Protein AF-A0A820Q711-F1 (afdb_monomer)

Secondary structure (DSSP, 8-state):
-HHHH--TTSSPPPPTTGGGSHHHHS---HHHHHHHHHHHHHHHHHT--S-TT---EEEEEEEEEEEETTEEEEEEEEEEEETT--------TTSSHHHHHHHHTTSS--SEEEEEETTEETTT-HHHHHHH------

Structure (mmCIF, N/CA/C/O backbone):
data_AF-A0A820Q711-F1
#
_entry.id   AF-A0A820Q711-F1
#
loop_
_atom_site.group_PDB
_atom_site.id
_atom_site.type_symbol
_atom_site.label_atom_id
_atom_site.label_alt_id
_atom_site.label_comp_id
_atom_site.label_asym_id
_atom_site.label_entity_id
_atom_site.label_seq_id
_atom_site.pdbx_PDB_ins_code
_atom_site.Cartn_x
_atom_site.Cartn_y
_atom_site.Cartn_z
_atom_site.occupancy
_atom_site.B_iso_or_equiv
_atom_site.auth_seq_id
_atom_site.auth_comp_id
_atom_site.auth_asym_id
_atom_site.auth_atom_id
_atom_site.pdbx_PDB_model_num
ATOM 1 N N . TYR A 1 1 ? -18.843 -3.866 -8.817 1.00 56.28 1 TYR A N 1
ATOM 2 C CA . TYR A 1 1 ? -18.391 -5.245 -8.511 1.00 56.28 1 TYR A CA 1
ATOM 3 C C . TYR A 1 1 ? -17.202 -5.625 -9.383 1.00 56.28 1 TYR A C 1
ATOM 5 O O . TYR A 1 1 ? -16.119 -5.758 -8.831 1.00 56.28 1 TYR A O 1
ATOM 13 N N . ILE A 1 2 ? -17.369 -5.702 -10.711 1.00 63.75 2 ILE A N 1
ATOM 14 C CA . ILE A 1 2 ? -16.287 -6.034 -11.659 1.00 63.75 2 ILE A CA 1
ATOM 15 C C . ILE A 1 2 ? -15.088 -5.089 -11.503 1.00 63.75 2 ILE A C 1
ATOM 17 O O . ILE A 1 2 ? -13.977 -5.569 -11.351 1.00 63.75 2 ILE A O 1
ATOM 21 N N . GLU A 1 3 ? -15.315 -3.781 -11.382 1.00 59.84 3 GLU A N 1
ATOM 22 C CA . GLU A 1 3 ? -14.245 -2.782 -11.185 1.00 59.84 3 GLU A CA 1
ATOM 23 C C . GLU A 1 3 ? -13.477 -2.920 -9.857 1.00 59.84 3 GLU A C 1
ATOM 25 O O . GLU A 1 3 ? -12.349 -2.464 -9.745 1.00 59.84 3 GLU A O 1
ATOM 30 N N . ASN A 1 4 ? -14.052 -3.560 -8.832 1.00 64.12 4 ASN A N 1
ATOM 31 C CA . ASN A 1 4 ? -13.346 -3.783 -7.562 1.00 64.12 4 ASN A CA 1
ATOM 32 C C . ASN A 1 4 ? -12.521 -5.075 -7.586 1.00 64.12 4 ASN A C 1
ATOM 34 O O . ASN A 1 4 ? -11.515 -5.169 -6.889 1.00 64.12 4 ASN A O 1
ATOM 38 N N . VAL A 1 5 ? -12.964 -6.078 -8.351 1.00 62.94 5 VAL A N 1
ATOM 39 C CA . VAL A 1 5 ? -12.247 -7.353 -8.528 1.00 62.94 5 VAL A CA 1
ATOM 40 C C . VAL A 1 5 ? -11.164 -7.211 -9.605 1.00 62.94 5 VAL A C 1
ATOM 42 O O . VAL A 1 5 ? -10.078 -7.764 -9.470 1.00 62.94 5 VAL A O 1
ATOM 45 N N . PHE A 1 6 ? -11.427 -6.396 -10.626 1.00 66.62 6 PHE A N 1
ATOM 46 C CA . PHE A 1 6 ? -10.524 -6.060 -11.721 1.00 66.62 6 PHE A CA 1
ATOM 47 C C . PHE A 1 6 ? -10.440 -4.537 -11.873 1.00 66.62 6 PHE A C 1
ATOM 49 O O . PHE A 1 6 ? -11.108 -3.965 -1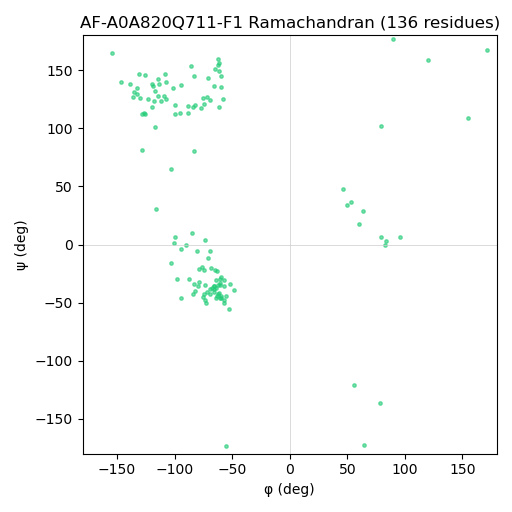2.734 1.00 66.62 6 PHE A O 1
ATOM 56 N N . PRO A 1 7 ? -9.621 -3.864 -11.050 1.00 66.56 7 PRO A N 1
ATOM 57 C CA . PRO A 1 7 ? -9.510 -2.407 -11.080 1.00 66.56 7 PRO A CA 1
ATOM 58 C C . PRO A 1 7 ? -8.733 -1.861 -12.297 1.00 66.56 7 PRO A C 1
ATOM 60 O O . PRO A 1 7 ? -8.548 -0.655 -12.422 1.00 66.56 7 PRO A O 1
ATOM 63 N N . GLY A 1 8 ? -8.310 -2.720 -13.231 1.00 65.31 8 GLY A N 1
ATOM 64 C CA . GLY A 1 8 ? -7.532 -2.321 -14.404 1.00 65.31 8 GLY A CA 1
ATOM 65 C C . GLY A 1 8 ? -6.061 -2.094 -14.053 1.00 65.31 8 GLY A C 1
ATOM 66 O O . GLY A 1 8 ? -5.466 -2.897 -13.336 1.00 65.31 8 GLY A O 1
ATOM 67 N N . GLU A 1 9 ? -5.461 -1.020 -14.571 1.00 60.88 9 GLU A N 1
ATOM 68 C CA . GLU A 1 9 ? -4.038 -0.703 -14.355 1.00 60.88 9 GLU A CA 1
ATOM 69 C C . GLU A 1 9 ? -3.729 -0.161 -12.949 1.00 60.88 9 GLU A C 1
ATOM 71 O O . GLU A 1 9 ? -2.590 -0.264 -12.487 1.00 60.88 9 GLU A O 1
ATOM 76 N N . TYR A 1 10 ? -4.734 0.384 -12.253 1.00 68.88 10 TYR A N 1
ATOM 77 C CA . TYR A 1 10 ? -4.567 1.044 -10.960 1.00 68.88 10 TYR A CA 1
ATOM 78 C C . TYR A 1 10 ? -5.601 0.576 -9.945 1.00 68.88 10 TYR A C 1
ATOM 80 O O . TYR A 1 10 ? -6.795 0.569 -10.210 1.00 68.88 10 TYR A O 1
ATOM 88 N N . GLY A 1 11 ? -5.148 0.281 -8.733 1.00 71.81 11 GLY A N 1
ATOM 89 C CA . GLY A 1 11 ? -5.970 -0.140 -7.609 1.00 71.81 11 GLY A CA 1
ATOM 90 C C . GLY A 1 11 ? -5.587 -1.522 -7.100 1.00 71.81 11 GLY A C 1
ATOM 91 O O . GLY A 1 11 ? -4.963 -2.329 -7.788 1.00 71.81 11 GLY A O 1
ATOM 92 N N . ILE A 1 12 ? -5.954 -1.792 -5.852 1.00 78.94 12 ILE A N 1
ATOM 93 C CA . ILE A 1 12 ? -5.726 -3.091 -5.226 1.00 78.94 12 ILE A CA 1
ATOM 94 C C . ILE A 1 12 ? -6.934 -3.984 -5.532 1.00 78.94 12 ILE A C 1
ATOM 96 O O . ILE A 1 12 ? -8.048 -3.625 -5.132 1.00 78.94 12 ILE A O 1
ATOM 100 N N . PRO A 1 13 ? -6.744 -5.120 -6.227 1.00 76.31 13 PRO A N 1
ATOM 101 C CA . PRO A 1 13 ? -7.843 -6.014 -6.558 1.00 76.31 13 PRO A CA 1
ATOM 102 C C . PRO A 1 13 ? -8.427 -6.639 -5.290 1.00 76.31 13 PRO A C 1
ATOM 104 O O . PRO A 1 13 ? -7.702 -7.077 -4.396 1.00 76.31 13 PRO A O 1
ATOM 107 N N . GLN A 1 14 ? -9.753 -6.684 -5.215 1.00 72.00 14 GLN A N 1
ATOM 108 C CA . GLN A 1 14 ? -10.479 -7.425 -4.188 1.00 72.00 14 GLN A CA 1
ATOM 109 C C . GLN A 1 14 ? -10.663 -8.886 -4.618 1.00 72.00 14 GLN A C 1
ATOM 111 O O . GLN A 1 14 ? -10.705 -9.207 -5.805 1.00 72.00 14 GLN A O 1
ATOM 116 N N . VAL A 1 15 ? -10.803 -9.783 -3.641 1.00 75.25 15 VAL A N 1
ATOM 117 C CA . VAL A 1 15 ? -11.026 -11.218 -3.880 1.00 75.25 15 VAL A CA 1
ATOM 118 C C . VAL A 1 15 ? -12.302 -11.477 -4.690 1.00 75.25 15 VAL A C 1
ATOM 120 O O . VAL A 1 15 ? -13.312 -10.801 -4.519 1.00 75.25 15 VAL A O 1
ATOM 123 N N . TRP A 1 16 ? -12.299 -12.492 -5.554 1.00 72.38 16 TRP A N 1
ATOM 124 C CA . TRP A 1 16 ? -13.436 -12.786 -6.439 1.00 72.38 16 TRP A CA 1
ATOM 125 C C . TRP A 1 16 ? -14.738 -13.111 -5.682 1.00 72.38 16 TRP A C 1
ATOM 127 O O . TRP A 1 16 ? -15.822 -12.791 -6.153 1.00 72.38 16 TRP A O 1
ATOM 137 N N . TYR A 1 17 ? -14.649 -13.685 -4.479 1.00 77.75 17 TYR A N 1
ATOM 138 C CA . TYR A 1 17 ? -15.805 -14.004 -3.631 1.00 77.75 17 TYR A CA 1
ATOM 139 C C . TYR A 1 17 ? -16.271 -12.825 -2.757 1.00 77.75 17 TYR A C 1
ATOM 141 O O . TYR A 1 17 ? -17.135 -12.996 -1.897 1.00 77.75 17 TYR A O 1
ATOM 149 N N . TYR A 1 18 ? -15.743 -11.616 -2.980 1.00 73.44 18 TYR A N 1
ATOM 150 C CA . TYR A 1 18 ? -16.111 -10.404 -2.247 1.00 73.44 18 TYR A CA 1
ATOM 151 C C . TYR A 1 18 ? -17.628 -10.148 -2.105 1.00 73.44 18 TYR A C 1
ATOM 153 O O . TYR A 1 18 ? -18.033 -9.767 -1.016 1.00 73.44 18 TYR A O 1
ATOM 161 N N . PRO A 1 19 ? -18.519 -10.388 -3.090 1.00 76.19 19 PRO A N 1
ATOM 162 C CA . PRO A 1 19 ? -19.947 -10.095 -2.932 1.00 76.19 19 PRO A CA 1
ATOM 163 C C . PRO A 1 19 ? -20.648 -11.053 -1.964 1.00 76.19 19 PRO A C 1
ATOM 165 O O . PRO A 1 19 ? -21.772 -10.786 -1.550 1.00 76.19 19 PRO A O 1
ATOM 168 N N . PHE A 1 20 ? -19.995 -12.148 -1.577 1.00 80.06 20 PHE A N 1
ATOM 169 C CA . PHE A 1 20 ? -20.498 -13.091 -0.582 1.00 80.06 20 PHE A CA 1
ATOM 170 C C . PHE A 1 20 ? -19.976 -12.793 0.828 1.00 80.06 20 PHE A C 1
ATOM 172 O O . PHE A 1 20 ? -20.371 -13.457 1.785 1.00 80.06 20 PHE A O 1
ATOM 179 N N . THR A 1 21 ? -19.097 -11.800 0.998 1.00 74.06 21 THR A N 1
ATOM 180 C CA . THR A 1 21 ? -18.605 -11.425 2.323 1.00 74.06 21 THR A CA 1
ATOM 181 C C . THR A 1 21 ? -19.588 -10.482 3.016 1.00 74.06 21 THR A C 1
ATOM 183 O O . THR A 1 21 ? -20.209 -9.611 2.402 1.00 74.06 21 THR A O 1
ATOM 186 N N . LYS A 1 22 ? -19.707 -10.606 4.344 1.00 70.75 22 LYS A N 1
ATOM 187 C CA . LYS A 1 22 ? -20.531 -9.689 5.155 1.00 70.75 22 LYS A CA 1
ATOM 188 C C . LYS A 1 22 ? -20.101 -8.225 4.989 1.00 70.75 22 LYS A C 1
ATOM 190 O O . LYS A 1 22 ? -20.943 -7.335 5.042 1.00 70.75 22 LYS A O 1
ATOM 195 N N . THR A 1 23 ? -18.814 -7.981 4.736 1.00 71.31 23 THR A N 1
ATOM 196 C CA . THR A 1 23 ? -18.241 -6.645 4.517 1.00 71.31 23 THR A CA 1
ATOM 197 C C . THR A 1 23 ? -18.691 -5.978 3.216 1.00 71.31 23 THR A C 1
ATOM 199 O O . THR A 1 23 ? -18.614 -4.754 3.120 1.00 71.31 23 THR A O 1
ATOM 202 N N . TYR A 1 24 ? -19.181 -6.734 2.227 1.00 73.38 24 TYR A N 1
ATOM 203 C CA . TYR A 1 24 ? -19.760 -6.165 1.008 1.00 73.38 24 TYR A CA 1
ATOM 204 C C . TYR A 1 24 ? -21.134 -5.540 1.261 1.00 73.38 24 TYR A C 1
ATOM 206 O O . TYR A 1 24 ? -21.354 -4.387 0.897 1.00 73.38 24 TYR A O 1
ATOM 214 N N . TRP A 1 25 ? -22.032 -6.283 1.912 1.00 76.50 25 TRP A N 1
ATOM 215 C CA . TRP A 1 25 ? -23.427 -5.874 2.116 1.00 76.50 25 TRP A CA 1
ATOM 216 C C . TRP A 1 25 ? -23.617 -4.932 3.299 1.00 76.50 25 TRP A C 1
ATOM 218 O O . TRP A 1 25 ? -24.379 -3.976 3.211 1.00 76.50 25 TRP A O 1
ATOM 228 N N . PHE A 1 26 ? -22.912 -5.182 4.401 1.00 74.25 26 PHE A N 1
ATOM 229 C CA . PHE A 1 26 ? -23.075 -4.416 5.639 1.00 74.25 26 PHE A CA 1
ATOM 230 C C . PHE A 1 26 ? -21.977 -3.364 5.835 1.00 74.25 26 PHE A C 1
ATOM 232 O O . PHE A 1 26 ? -21.966 -2.653 6.838 1.00 74.25 26 PHE A O 1
ATOM 239 N N . GLY A 1 27 ? -21.053 -3.250 4.875 1.00 64.44 27 GLY A N 1
ATOM 240 C CA . GLY A 1 27 ? -19.870 -2.412 5.007 1.00 64.44 27 GLY A CA 1
ATOM 241 C C . GLY A 1 27 ? -18.940 -2.895 6.122 1.00 64.44 27 GLY A C 1
ATOM 242 O O . GLY A 1 27 ? -19.113 -3.961 6.716 1.00 64.44 27 GLY A O 1
ATOM 243 N N . TYR A 1 28 ? -17.913 -2.100 6.409 1.00 64.56 28 TYR A N 1
ATOM 244 C CA . TYR A 1 28 ? -17.098 -2.324 7.596 1.00 64.56 28 TYR A CA 1
ATOM 245 C C . TYR A 1 28 ? -17.774 -1.677 8.803 1.00 64.56 28 TYR A C 1
ATOM 247 O O . TYR A 1 28 ? -17.953 -0.459 8.831 1.00 64.56 28 TYR A O 1
ATOM 255 N N . ASN A 1 29 ? -18.132 -2.488 9.798 1.00 63.03 29 ASN A N 1
ATOM 256 C CA . ASN A 1 29 ? -18.680 -1.992 11.055 1.00 63.03 29 ASN A CA 1
ATOM 257 C C . ASN A 1 29 ? -17.581 -1.255 11.848 1.00 63.03 29 ASN A C 1
ATOM 259 O O . ASN A 1 29 ? -16.519 -1.824 12.116 1.00 63.03 29 ASN A O 1
ATOM 263 N N . ALA A 1 30 ? -17.839 0.004 12.211 1.00 58.47 30 ALA A N 1
ATOM 264 C CA . ALA A 1 30 ? -16.897 0.871 12.916 1.00 58.47 30 ALA A CA 1
ATOM 265 C C . ALA A 1 30 ? -16.465 0.311 14.285 1.00 58.47 30 ALA A C 1
ATOM 267 O O . ALA A 1 30 ? -15.334 0.550 14.707 1.00 58.47 30 ALA A O 1
ATOM 268 N N . GLU A 1 31 ? -17.311 -0.483 14.947 1.00 59.56 31 GLU A N 1
ATOM 269 C CA . GLU A 1 31 ? -16.964 -1.103 16.232 1.00 59.56 31 GLU A CA 1
ATOM 270 C C . GLU A 1 31 ? -15.931 -2.227 16.086 1.00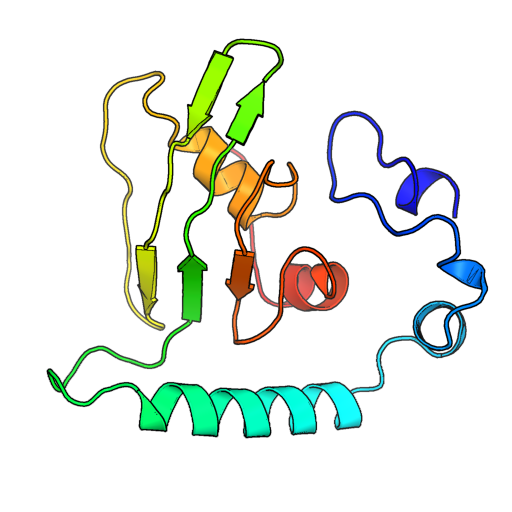 59.56 31 GLU A C 1
ATOM 272 O O . GLU A 1 31 ? -14.963 -2.274 16.842 1.00 59.56 31 GLU A O 1
ATOM 277 N N . ASN A 1 32 ? -16.056 -3.069 15.054 1.00 59.62 32 ASN A N 1
ATOM 278 C CA . ASN A 1 32 ? -15.066 -4.113 14.755 1.00 59.62 32 ASN A CA 1
ATOM 279 C C . ASN A 1 32 ? -13.716 -3.515 14.338 1.00 59.62 32 ASN A C 1
ATOM 281 O O . ASN A 1 32 ? -12.663 -4.027 14.710 1.00 59.62 32 ASN A O 1
ATOM 285 N N . ILE A 1 33 ? -13.748 -2.420 13.572 1.00 62.56 33 ILE A N 1
ATOM 286 C CA . ILE A 1 33 ? -12.560 -1.638 13.213 1.00 62.56 33 ILE A CA 1
ATOM 287 C C . ILE A 1 33 ? -11.850 -1.165 14.484 1.00 62.56 33 ILE A C 1
ATOM 289 O O . ILE A 1 33 ? -10.646 -1.357 14.622 1.00 62.56 33 ILE A O 1
ATOM 293 N N . ARG A 1 34 ? -12.599 -0.554 15.408 1.00 60.12 34 ARG A N 1
ATOM 294 C CA . ARG A 1 34 ? -12.060 0.013 16.642 1.00 60.12 34 ARG A CA 1
ATOM 295 C C . ARG A 1 34 ? -11.451 -1.060 17.544 1.00 60.12 34 ARG A C 1
ATOM 297 O O . ARG A 1 34 ? -10.312 -0.890 17.960 1.00 60.12 34 ARG A O 1
ATOM 304 N N . GLN A 1 35 ? -12.135 -2.188 17.747 1.00 60.44 35 GLN A N 1
ATOM 305 C CA . GLN A 1 35 ? -11.600 -3.309 18.532 1.00 60.44 35 GLN A CA 1
ATOM 306 C C . GLN A 1 35 ? -10.323 -3.895 17.914 1.00 60.44 35 GLN A C 1
ATOM 308 O O . GLN A 1 35 ? -9.358 -4.160 18.625 1.00 60.44 35 GLN A O 1
ATOM 313 N N . ARG A 1 36 ? -10.275 -4.052 16.583 1.00 62.06 36 ARG A N 1
ATOM 314 C CA . ARG A 1 36 ? -9.094 -4.577 15.880 1.00 62.06 36 ARG A CA 1
ATOM 315 C C . ARG A 1 36 ? -7.909 -3.611 15.961 1.00 62.06 36 ARG A C 1
ATOM 317 O O . ARG A 1 36 ? -6.784 -4.056 16.146 1.00 62.06 36 ARG A O 1
ATOM 324 N N . THR A 1 37 ? -8.153 -2.301 15.891 1.00 60.66 37 THR A N 1
ATOM 325 C CA . THR A 1 37 ? -7.117 -1.271 16.081 1.00 60.66 37 THR A CA 1
ATOM 326 C C . THR A 1 37 ? -6.625 -1.197 17.519 1.00 60.66 37 THR A C 1
ATOM 328 O O . THR A 1 37 ? -5.421 -1.098 17.725 1.00 60.66 37 THR A O 1
ATOM 331 N N . GLU A 1 38 ? -7.519 -1.274 18.506 1.00 61.84 38 GLU A N 1
ATOM 332 C CA . GLU A 1 38 ? -7.158 -1.297 19.930 1.00 61.84 38 GLU A CA 1
ATOM 333 C C . GLU A 1 38 ? -6.313 -2.541 20.263 1.00 61.84 38 GLU A C 1
ATOM 335 O O . GLU A 1 38 ? -5.266 -2.418 20.895 1.00 61.84 38 GLU A O 1
ATOM 340 N N . GLN A 1 39 ? -6.681 -3.716 19.738 1.00 59.72 39 GLN A N 1
ATOM 341 C CA . GLN A 1 39 ? -5.880 -4.938 19.870 1.00 59.72 39 GLN A CA 1
ATOM 342 C C . GLN A 1 39 ? -4.508 -4.819 19.188 1.00 59.72 39 GLN A C 1
ATOM 344 O O . GLN A 1 39 ? -3.495 -5.185 19.781 1.00 59.72 39 GLN A O 1
ATOM 349 N N . MET A 1 40 ? -4.446 -4.276 17.966 1.00 57.53 40 MET A N 1
ATOM 350 C CA . MET A 1 40 ? -3.182 -4.095 17.239 1.00 57.53 40 MET A CA 1
ATOM 351 C C . MET A 1 40 ? -2.259 -3.084 17.938 1.00 57.53 40 MET A C 1
ATOM 353 O O . MET A 1 40 ? -1.046 -3.282 17.965 1.00 57.53 40 MET A O 1
ATOM 357 N N . LYS A 1 41 ? -2.826 -2.027 18.540 1.00 57.47 41 LYS A N 1
ATOM 358 C CA . LYS A 1 41 ? -2.086 -1.008 19.298 1.00 57.47 41 LYS A CA 1
ATOM 359 C C . LYS A 1 41 ? -1.353 -1.635 20.488 1.00 57.47 41 LYS A C 1
ATOM 361 O O . LYS A 1 41 ? -0.150 -1.442 20.621 1.00 57.47 41 LYS A O 1
ATOM 366 N N . CYS A 1 42 ? -2.033 -2.491 21.256 1.00 48.84 42 CYS A N 1
ATOM 367 C CA . CYS A 1 42 ? -1.413 -3.219 22.367 1.00 48.84 42 CYS A CA 1
ATOM 368 C C . CYS A 1 42 ? -0.288 -4.177 21.927 1.00 48.84 42 CYS A C 1
ATOM 370 O O . CYS A 1 42 ? 0.685 -4.343 22.656 1.00 48.84 42 CYS A O 1
ATOM 372 N N . VAL A 1 43 ? -0.391 -4.808 20.750 1.00 56.59 43 VAL A N 1
ATOM 373 C CA . VAL A 1 43 ? 0.648 -5.726 20.232 1.00 56.59 43 VAL A CA 1
ATOM 374 C C . VAL A 1 43 ? 1.893 -4.973 19.748 1.00 56.59 43 VAL A C 1
ATOM 376 O O . VAL A 1 43 ? 3.013 -5.467 19.897 1.00 56.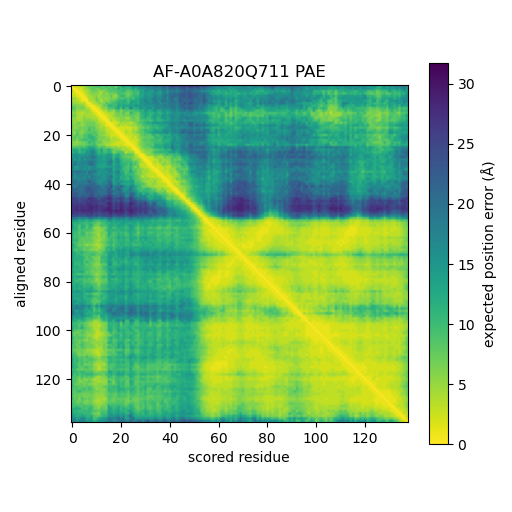59 43 VAL A O 1
ATOM 379 N N . ILE A 1 44 ? 1.719 -3.779 19.179 1.00 54.66 44 ILE A N 1
ATOM 380 C CA . ILE A 1 44 ? 2.835 -2.928 18.743 1.00 54.66 44 ILE A CA 1
ATOM 381 C C . ILE A 1 44 ? 3.611 -2.394 19.957 1.00 54.66 44 ILE A C 1
ATOM 383 O O . ILE A 1 44 ? 4.841 -2.385 19.913 1.00 54.66 44 ILE A O 1
ATOM 387 N N . ASP A 1 45 ? 2.919 -2.042 21.045 1.00 52.34 45 ASP A N 1
ATOM 388 C CA . ASP A 1 45 ? 3.546 -1.589 22.298 1.00 52.34 45 ASP A CA 1
ATOM 389 C C . ASP A 1 45 ? 4.408 -2.682 22.962 1.00 52.34 45 ASP A C 1
ATOM 391 O O . ASP A 1 45 ? 5.426 -2.383 23.578 1.00 52.34 45 ASP A O 1
ATOM 395 N N . GLN A 1 46 ? 4.060 -3.965 22.800 1.00 50.31 46 GLN A N 1
ATOM 396 C CA . GLN A 1 46 ? 4.784 -5.082 23.432 1.00 50.31 46 GLN A CA 1
ATOM 397 C C . GLN A 1 46 ? 6.127 -5.425 22.758 1.00 50.31 46 GLN A C 1
ATOM 399 O O . GLN A 1 46 ? 6.971 -6.070 23.376 1.00 50.31 46 GLN A O 1
ATOM 404 N N . ASN A 1 47 ? 6.351 -5.009 21.505 1.00 49.94 47 ASN A N 1
ATOM 405 C CA . ASN A 1 47 ? 7.566 -5.340 20.743 1.00 49.94 47 ASN A CA 1
ATOM 406 C C . ASN A 1 47 ? 8.622 -4.217 20.724 1.00 49.94 47 ASN A C 1
ATOM 408 O O . ASN A 1 47 ? 9.631 -4.344 20.030 1.00 49.94 47 ASN A O 1
ATOM 412 N N . GLN A 1 48 ? 8.422 -3.128 21.474 1.00 50.56 48 GLN A N 1
ATOM 413 C CA . GLN A 1 48 ? 9.381 -2.024 21.590 1.00 50.56 48 GLN A CA 1
ATOM 414 C C . GLN A 1 48 ? 10.155 -2.079 22.914 1.00 50.56 48 GLN A C 1
ATOM 416 O O . GLN A 1 48 ? 10.072 -1.182 23.745 1.00 50.56 48 GLN A O 1
ATOM 421 N N . ASN A 1 49 ? 10.968 -3.121 23.097 1.00 41.62 49 ASN A N 1
ATOM 422 C CA . ASN A 1 49 ? 12.115 -3.027 24.002 1.00 41.62 49 ASN A CA 1
ATOM 423 C C . ASN A 1 49 ? 13.275 -2.380 23.233 1.00 41.62 49 ASN A C 1
ATOM 425 O O . ASN A 1 49 ? 14.142 -3.076 22.709 1.00 41.62 49 ASN A O 1
ATOM 429 N N . GLY A 1 50 ? 13.261 -1.051 23.122 1.00 44.16 50 GLY A N 1
ATOM 430 C CA . GLY A 1 50 ? 14.383 -0.296 22.566 1.00 44.16 50 GLY A CA 1
ATOM 431 C C . GLY A 1 50 ? 13.991 1.048 21.960 1.00 44.16 50 GLY A C 1
ATOM 432 O O . GLY A 1 50 ? 13.430 1.087 20.874 1.00 44.16 50 GLY A O 1
ATOM 433 N N . GLU A 1 51 ? 14.397 2.105 22.664 1.00 42.81 51 GLU A N 1
ATOM 434 C CA . GLU A 1 51 ? 14.470 3.519 22.265 1.00 42.81 51 GLU A CA 1
ATOM 435 C C . GLU A 1 51 ? 13.170 4.344 22.282 1.00 42.81 51 GLU A C 1
ATOM 437 O O . GLU A 1 51 ? 12.311 4.307 21.406 1.00 42.81 51 GLU A O 1
ATOM 442 N N . ASN A 1 52 ? 13.107 5.134 23.356 1.00 55.75 52 ASN A N 1
ATOM 443 C CA . ASN A 1 52 ? 12.145 6.170 23.690 1.00 55.75 52 ASN A CA 1
ATOM 444 C C . ASN A 1 52 ? 12.146 7.323 22.656 1.00 55.75 52 ASN A C 1
ATOM 446 O O . ASN A 1 52 ? 13.155 7.577 22.004 1.00 55.75 52 ASN A O 1
ATOM 450 N N . ASP A 1 53 ? 11.018 8.041 22.581 1.00 54.84 53 ASP A N 1
ATOM 451 C CA . ASP A 1 53 ? 10.753 9.302 21.848 1.00 54.84 53 ASP A CA 1
ATOM 452 C C . ASP A 1 53 ? 10.383 9.242 20.360 1.00 54.84 53 ASP A C 1
ATOM 454 O O . ASP A 1 53 ? 10.128 10.282 19.745 1.00 54.84 53 ASP A O 1
ATOM 458 N N . ILE A 1 54 ? 10.245 8.059 19.763 1.00 62.91 54 ILE A N 1
ATOM 459 C CA . ILE A 1 54 ? 9.719 7.964 18.398 1.00 62.91 54 ILE A CA 1
ATOM 460 C C . ILE A 1 54 ? 8.191 7.872 18.488 1.00 62.91 54 ILE A C 1
ATOM 462 O O . ILE A 1 54 ? 7.669 6.928 19.069 1.00 62.91 54 ILE A O 1
ATOM 466 N N . GLY A 1 55 ? 7.484 8.906 18.010 1.00 67.75 55 GLY A N 1
ATOM 467 C CA . GLY A 1 55 ? 6.041 9.122 18.219 1.00 67.75 55 GLY A CA 1
ATOM 468 C C . GLY A 1 55 ? 5.111 7.970 17.796 1.00 67.75 55 GLY A C 1
ATOM 469 O O . GLY A 1 55 ? 5.535 6.892 17.411 1.00 67.75 55 GLY A O 1
ATOM 470 N N . GLU A 1 56 ? 3.792 8.168 17.848 1.00 83.06 56 GLU A N 1
ATOM 471 C CA . GLU A 1 56 ? 2.831 7.100 17.510 1.00 83.06 56 GLU A CA 1
ATOM 472 C C . GLU A 1 56 ? 3.049 6.582 16.070 1.00 83.06 56 GLU A C 1
ATOM 474 O O . GLU A 1 56 ? 3.058 7.364 15.121 1.00 83.06 56 GLU A O 1
ATOM 479 N N . LEU A 1 57 ? 3.237 5.269 15.884 1.00 83.62 57 LEU A N 1
ATOM 480 C CA . LEU A 1 57 ? 3.473 4.661 14.568 1.00 83.62 57 LEU A CA 1
ATOM 481 C C . LEU A 1 57 ? 2.274 4.909 13.638 1.00 83.62 57 LEU A C 1
ATOM 483 O O . LEU A 1 57 ? 1.163 4.456 13.908 1.00 83.62 57 LEU A O 1
ATOM 487 N N . GLY A 1 58 ? 2.504 5.610 12.528 1.00 87.88 58 GLY A N 1
ATOM 488 C CA . GLY A 1 58 ? 1.474 5.898 11.530 1.00 87.88 58 GLY A CA 1
ATOM 489 C C . GLY A 1 58 ? 1.461 4.879 10.396 1.00 87.88 58 GLY A C 1
ATOM 490 O O . GLY A 1 58 ? 0.403 4.391 10.010 1.00 87.88 58 GLY A O 1
ATOM 491 N N . ILE A 1 59 ? 2.632 4.534 9.856 1.00 90.31 59 ILE A N 1
ATOM 492 C CA . ILE A 1 59 ? 2.752 3.611 8.721 1.00 90.31 59 ILE A CA 1
ATOM 493 C C . ILE A 1 59 ? 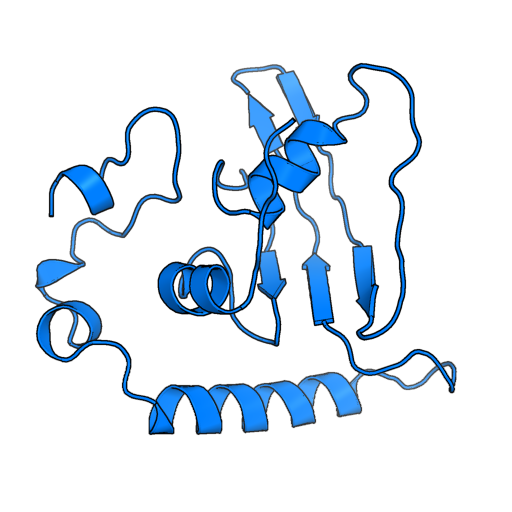3.884 2.618 8.991 1.00 90.31 59 ILE A C 1
ATOM 495 O O . ILE A 1 59 ? 4.994 3.025 9.324 1.00 90.31 59 ILE A O 1
ATOM 499 N N . SER A 1 60 ? 3.629 1.324 8.807 1.00 91.12 60 SER A N 1
ATOM 500 C CA . SER A 1 60 ? 4.639 0.258 8.833 1.00 91.12 60 SER A CA 1
ATOM 501 C C . SER A 1 60 ? 4.690 -0.418 7.470 1.00 91.12 60 SER A C 1
ATOM 503 O O . SER A 1 60 ? 3.676 -0.910 6.981 1.00 91.12 60 SER A O 1
ATOM 505 N N . ILE A 1 61 ? 5.863 -0.438 6.850 1.00 92.19 61 ILE A N 1
ATOM 506 C CA . ILE A 1 61 ? 6.157 -1.209 5.644 1.00 92.19 61 ILE A CA 1
ATOM 507 C C . ILE A 1 61 ? 7.048 -2.370 6.070 1.00 92.19 61 ILE A C 1
ATOM 509 O O . ILE A 1 61 ? 8.106 -2.141 6.658 1.00 92.19 61 ILE A O 1
ATOM 513 N N . GLU A 1 62 ? 6.649 -3.598 5.747 1.00 92.12 62 GLU A N 1
ATOM 514 C CA . GLU A 1 62 ? 7.355 -4.811 6.157 1.00 92.12 62 GLU A CA 1
ATOM 515 C C . GLU A 1 62 ? 7.635 -5.712 4.953 1.00 92.12 62 GLU A C 1
ATOM 517 O O . GLU A 1 62 ? 6.730 -6.291 4.345 1.00 92.12 62 GLU A O 1
ATOM 522 N N . ASN A 1 63 ? 8.922 -5.834 4.618 1.00 92.44 63 ASN A N 1
ATOM 523 C CA . ASN A 1 63 ? 9.472 -6.723 3.597 1.00 92.44 63 ASN A CA 1
ATOM 524 C C . ASN A 1 63 ? 8.809 -6.567 2.217 1.00 92.44 63 ASN A C 1
ATOM 526 O O . ASN A 1 63 ? 8.619 -7.530 1.464 1.00 92.44 63 ASN A O 1
ATOM 530 N N . VAL A 1 64 ? 8.451 -5.331 1.865 1.00 92.69 64 VAL A N 1
ATOM 531 C CA . VAL A 1 64 ? 7.706 -5.047 0.641 1.00 92.69 64 VAL A CA 1
ATOM 532 C C . VAL A 1 64 ? 8.607 -5.147 -0.576 1.00 92.69 64 VAL A C 1
ATOM 534 O O . VAL A 1 64 ? 9.640 -4.483 -0.680 1.00 92.69 64 VAL A O 1
ATOM 537 N N . SER A 1 65 ? 8.184 -5.957 -1.540 1.00 93.44 65 SER A N 1
ATOM 538 C CA . SER A 1 65 ? 8.846 -6.073 -2.837 1.00 93.44 65 SER A CA 1
ATOM 539 C C . SER A 1 65 ? 7.860 -5.826 -3.968 1.00 93.44 65 SER A C 1
ATOM 541 O O . SER A 1 65 ? 6.678 -6.172 -3.885 1.00 93.44 65 SER A O 1
ATOM 543 N N . LYS A 1 66 ? 8.354 -5.224 -5.051 1.00 92.81 66 LYS A N 1
ATOM 544 C CA . LYS A 1 66 ? 7.560 -4.945 -6.247 1.00 92.81 66 LYS A CA 1
ATOM 545 C C . LYS A 1 66 ? 8.334 -5.291 -7.504 1.00 92.81 66 LYS A C 1
ATOM 547 O O . LYS A 1 66 ? 9.424 -4.762 -7.732 1.00 92.81 66 LYS A O 1
ATOM 552 N N . TYR A 1 67 ? 7.704 -6.101 -8.345 1.00 91.56 67 TYR A N 1
ATOM 553 C CA . TYR A 1 67 ? 8.157 -6.422 -9.692 1.00 91.56 67 TYR A CA 1
ATOM 554 C C . TYR A 1 67 ? 7.173 -5.878 -10.729 1.00 91.56 67 TYR A C 1
ATOM 556 O O . TYR A 1 67 ? 5.956 -5.911 -10.532 1.00 91.56 67 TYR A O 1
ATOM 564 N N . PHE A 1 68 ? 7.716 -5.388 -11.838 1.00 88.19 68 PHE A N 1
ATOM 565 C CA . PHE A 1 68 ? 6.984 -5.074 -13.060 1.00 88.19 68 PHE A CA 1
ATOM 566 C C . PHE A 1 68 ? 7.525 -5.978 -14.166 1.00 88.19 68 PHE A C 1
ATOM 568 O O . PHE A 1 68 ? 8.628 -5.759 -14.674 1.00 88.19 68 PHE A O 1
ATOM 575 N N . GLY A 1 69 ? 6.787 -7.044 -14.484 1.00 86.94 69 GLY A N 1
ATOM 576 C CA . GLY A 1 69 ? 7.297 -8.121 -15.334 1.00 86.94 69 GLY A CA 1
ATOM 577 C C . GLY A 1 69 ? 8.591 -8.695 -14.750 1.00 86.94 69 GLY A C 1
ATOM 578 O O . GLY A 1 69 ? 8.613 -9.126 -13.601 1.00 86.94 69 GLY A O 1
ATOM 579 N N . ASN A 1 70 ? 9.685 -8.631 -15.514 1.00 87.50 70 ASN A N 1
ATOM 580 C CA . ASN A 1 70 ? 10.996 -9.132 -15.088 1.00 87.50 70 ASN A CA 1
ATOM 581 C C . ASN A 1 70 ? 11.867 -8.081 -14.363 1.00 87.50 70 ASN A C 1
ATOM 583 O O . ASN A 1 70 ? 12.997 -8.366 -13.970 1.00 87.50 70 ASN A O 1
ATOM 587 N N . LYS A 1 71 ? 11.380 -6.842 -14.202 1.00 88.25 71 LYS A N 1
ATOM 588 C CA . LYS A 1 71 ? 12.133 -5.751 -13.569 1.00 88.25 71 LYS A CA 1
ATOM 589 C C . LYS A 1 71 ? 11.709 -5.569 -12.116 1.00 88.25 71 LYS A C 1
ATOM 591 O O . LYS A 1 71 ? 10.564 -5.231 -11.823 1.00 88.25 71 LYS A O 1
ATOM 596 N N . MET A 1 72 ? 12.661 -5.724 -11.204 1.00 89.69 72 MET A N 1
ATOM 597 C CA . MET A 1 72 ? 12.480 -5.431 -9.785 1.00 89.69 72 MET A CA 1
ATOM 598 C C . MET A 1 72 ? 12.538 -3.914 -9.557 1.00 89.69 72 MET A C 1
ATOM 600 O O . MET A 1 72 ? 13.556 -3.282 -9.833 1.00 89.69 72 MET A O 1
ATOM 604 N N . ALA A 1 73 ? 11.444 -3.326 -9.075 1.00 90.50 73 ALA A N 1
ATOM 605 C CA . ALA A 1 73 ? 11.365 -1.902 -8.743 1.00 90.50 73 ALA A CA 1
ATOM 606 C C . ALA A 1 73 ? 11.570 -1.622 -7.251 1.00 90.50 73 ALA A C 1
ATOM 608 O O . ALA A 1 73 ? 12.077 -0.559 -6.910 1.00 90.50 73 ALA A O 1
ATOM 609 N N . LEU A 1 74 ? 11.194 -2.560 -6.377 1.00 91.06 74 LEU A N 1
ATOM 610 C CA . LEU A 1 74 ? 11.464 -2.508 -4.938 1.00 91.06 74 LEU A CA 1
ATOM 611 C C . LEU A 1 74 ? 11.878 -3.892 -4.445 1.00 91.06 74 LEU A C 1
ATOM 613 O O . LEU A 1 74 ? 11.264 -4.890 -4.832 1.00 91.06 74 LEU A O 1
ATOM 617 N N . LYS A 1 75 ? 12.890 -3.937 -3.577 1.00 92.00 75 LYS A N 1
ATOM 618 C CA . LYS A 1 75 ? 13.432 -5.170 -3.002 1.00 92.00 75 LYS A CA 1
ATOM 619 C C . LYS A 1 75 ? 13.430 -5.082 -1.483 1.00 92.00 75 LYS A C 1
ATOM 621 O O . LYS A 1 75 ? 14.212 -4.315 -0.934 1.00 92.00 75 LYS A O 1
ATOM 626 N N . ASN A 1 76 ? 12.599 -5.898 -0.842 1.00 90.81 76 ASN A N 1
ATOM 627 C CA . ASN A 1 76 ? 12.564 -6.100 0.607 1.00 90.81 76 ASN A CA 1
ATOM 628 C C . ASN A 1 76 ? 12.612 -4.795 1.428 1.00 90.81 76 ASN A C 1
ATOM 630 O O . ASN A 1 76 ? 13.425 -4.646 2.338 1.00 90.81 76 ASN A O 1
ATOM 634 N N . LEU A 1 77 ? 11.784 -3.821 1.052 1.00 90.06 77 LEU A N 1
ATOM 635 C CA . LEU A 1 77 ? 11.714 -2.530 1.720 1.00 90.06 77 LEU A CA 1
ATOM 636 C C . LEU A 1 77 ? 10.985 -2.687 3.058 1.00 90.06 77 LEU A C 1
ATOM 638 O O . LEU A 1 77 ? 9.813 -3.062 3.071 1.00 90.06 77 LEU A O 1
ATOM 642 N N . SER A 1 78 ? 11.665 -2.345 4.151 1.00 89.75 78 SER A N 1
ATOM 643 C CA . SER A 1 78 ? 11.093 -2.296 5.498 1.00 89.75 78 SER A CA 1
ATOM 644 C C . SER A 1 78 ? 11.364 -0.929 6.110 1.00 89.75 78 SER A C 1
ATOM 646 O O . SER A 1 78 ? 12.518 -0.566 6.323 1.00 89.75 78 SER A O 1
ATOM 648 N N . VAL A 1 79 ? 10.311 -0.140 6.323 1.00 89.62 79 VAL A N 1
ATOM 649 C CA . VAL A 1 79 ? 10.402 1.255 6.784 1.00 89.62 79 VAL A CA 1
ATOM 650 C C . VAL A 1 79 ? 9.206 1.570 7.669 1.00 89.62 79 VAL A C 1
ATOM 652 O O . VAL A 1 79 ? 8.082 1.187 7.356 1.00 89.62 79 VAL A O 1
ATOM 655 N N . LYS A 1 80 ? 9.442 2.307 8.752 1.00 89.12 80 LYS A N 1
ATOM 656 C CA . LYS A 1 80 ? 8.403 2.794 9.660 1.00 89.12 80 LYS A CA 1
ATOM 657 C C . LYS A 1 80 ? 8.317 4.314 9.581 1.00 89.12 80 LYS A C 1
ATOM 659 O O . LYS A 1 80 ? 9.340 4.992 9.538 1.00 89.12 80 LYS A O 1
ATOM 664 N N . PHE A 1 81 ? 7.097 4.831 9.567 1.00 89.19 81 PHE A N 1
ATOM 665 C CA . PHE A 1 81 ? 6.796 6.254 9.615 1.00 89.19 81 PHE A CA 1
ATOM 666 C C . PHE A 1 81 ? 5.957 6.547 10.842 1.00 89.19 81 PHE A C 1
ATOM 668 O O . PHE A 1 81 ? 4.996 5.837 11.150 1.00 89.19 81 PHE A O 1
ATOM 675 N N . TYR A 1 82 ? 6.294 7.640 11.501 1.00 89.00 82 TYR A N 1
ATOM 676 C CA . TYR A 1 82 ? 5.686 8.041 12.754 1.00 89.00 82 TYR A CA 1
ATOM 677 C C . TYR A 1 82 ? 4.781 9.248 12.531 1.00 89.00 82 TYR A C 1
ATOM 679 O O . TYR A 1 82 ? 5.015 10.076 11.646 1.00 89.00 82 TYR A O 1
ATOM 687 N N . ARG A 1 83 ? 3.702 9.323 13.306 1.00 84.81 83 ARG A N 1
ATOM 688 C CA . ARG A 1 83 ? 2.768 10.445 13.284 1.00 84.81 83 ARG A CA 1
ATOM 689 C C . ARG A 1 83 ? 3.492 11.724 13.683 1.00 84.81 83 ARG A C 1
ATOM 691 O O . ARG A 1 83 ? 4.438 11.703 14.465 1.00 84.81 83 ARG A O 1
ATOM 698 N N . ASN A 1 84 ? 3.024 12.841 13.132 1.00 85.06 84 ASN A N 1
ATOM 699 C CA . ASN A 1 84 ? 3.590 14.177 13.341 1.00 85.06 84 ASN A CA 1
ATOM 700 C C . ASN A 1 84 ? 5.057 14.332 12.892 1.00 85.06 84 ASN A C 1
ATOM 702 O O . ASN A 1 84 ? 5.708 15.303 13.268 1.00 85.06 84 ASN A O 1
ATOM 706 N N . MET A 1 85 ? 5.570 13.421 12.057 1.00 83.88 85 MET A N 1
ATOM 707 C CA . MET A 1 85 ? 6.919 13.491 11.499 1.00 83.88 85 MET A CA 1
ATOM 708 C C . MET A 1 85 ? 6.873 13.679 9.981 1.00 83.88 85 MET A C 1
ATOM 710 O O . MET A 1 85 ? 6.244 12.906 9.256 1.00 83.88 85 MET A O 1
ATOM 714 N N . ILE A 1 86 ? 7.584 14.688 9.479 1.00 86.50 86 ILE A N 1
ATOM 715 C CA . ILE A 1 86 ? 7.753 14.894 8.038 1.00 86.50 86 ILE A CA 1
ATOM 716 C C . ILE A 1 86 ? 8.879 13.979 7.555 1.00 86.50 86 ILE A C 1
ATOM 718 O O . ILE A 1 86 ? 10.016 14.096 8.004 1.00 86.50 86 ILE A O 1
ATOM 722 N N . THR A 1 87 ? 8.567 13.077 6.623 1.00 84.31 87 THR A N 1
ATOM 723 C CA . THR A 1 87 ? 9.544 12.150 6.034 1.00 84.31 87 THR A CA 1
ATOM 724 C C . THR A 1 87 ? 9.686 12.411 4.541 1.00 84.31 87 THR A C 1
ATOM 726 O O . THR A 1 87 ? 8.688 12.490 3.827 1.00 84.31 87 THR A O 1
ATOM 729 N N . ALA A 1 88 ? 10.923 12.501 4.051 1.00 86.38 88 ALA A N 1
ATOM 730 C CA . ALA A 1 88 ? 11.221 12.678 2.633 1.00 86.38 88 ALA A CA 1
ATOM 731 C C . ALA A 1 88 ? 12.034 11.494 2.089 1.00 86.38 88 ALA A C 1
ATOM 733 O O . ALA A 1 88 ? 12.992 11.043 2.712 1.00 86.38 88 ALA A O 1
ATOM 734 N N . PHE A 1 89 ? 11.668 11.006 0.901 1.00 84.19 89 PHE A N 1
ATOM 735 C CA . PHE A 1 89 ? 12.415 9.966 0.188 1.00 84.19 89 PHE A CA 1
ATOM 736 C C . PHE A 1 89 ? 13.368 10.614 -0.817 1.00 84.19 89 PHE A C 1
ATOM 738 O O . PHE A 1 89 ? 12.925 11.181 -1.817 1.00 84.19 89 PHE A O 1
ATOM 745 N N . LEU A 1 90 ? 14.675 10.487 -0.589 1.00 86.00 90 LEU A N 1
ATOM 746 C CA . LEU A 1 90 ? 15.711 10.977 -1.498 1.00 86.00 90 LEU A CA 1
ATOM 747 C C . LEU A 1 90 ? 16.392 9.811 -2.223 1.00 86.00 90 LEU A C 1
ATOM 749 O O . LEU A 1 90 ? 16.655 8.762 -1.646 1.00 86.00 90 LEU A O 1
ATOM 753 N N . GLY A 1 91 ? 16.681 9.983 -3.511 1.00 85.75 91 GLY A N 1
ATOM 754 C CA . GLY A 1 91 ? 17.371 8.963 -4.297 1.00 85.75 91 GLY A CA 1
ATOM 755 C C . GLY A 1 91 ? 17.403 9.288 -5.782 1.00 85.75 91 GLY A C 1
ATOM 756 O O . GLY A 1 91 ? 16.662 10.150 -6.256 1.00 85.75 91 GLY A O 1
ATOM 757 N N . ARG A 1 92 ? 18.228 8.561 -6.541 1.00 86.56 92 ARG A N 1
ATOM 758 C CA . ARG A 1 92 ? 18.336 8.712 -8.002 1.00 86.56 92 ARG A CA 1
ATOM 759 C C . ARG A 1 92 ? 17.018 8.381 -8.713 1.00 86.56 92 ARG A C 1
ATOM 761 O O . ARG A 1 92 ? 16.137 7.703 -8.168 1.00 86.56 92 ARG A O 1
ATOM 768 N N . ASN A 1 93 ? 16.863 8.871 -9.939 1.00 84.62 93 ASN A N 1
ATOM 769 C CA . ASN A 1 93 ? 15.746 8.473 -10.796 1.00 84.62 93 ASN A CA 1
ATOM 770 C C . ASN A 1 93 ? 15.794 6.958 -11.026 1.00 84.62 93 ASN A C 1
ATOM 772 O O . ASN A 1 93 ? 16.865 6.386 -11.205 1.00 84.62 93 ASN A O 1
ATOM 776 N N . GLY A 1 94 ? 14.638 6.301 -10.932 1.00 80.75 94 GLY A N 1
ATOM 777 C CA . GLY A 1 94 ? 14.545 4.842 -11.027 1.00 80.75 94 GLY A CA 1
ATOM 778 C C . GLY A 1 94 ? 14.846 4.063 -9.739 1.00 80.75 94 GLY A C 1
ATOM 779 O O . GLY A 1 94 ? 14.692 2.850 -9.748 1.00 80.75 94 GLY A O 1
ATOM 780 N N . ALA A 1 95 ? 15.182 4.720 -8.621 1.00 82.81 95 ALA A N 1
ATOM 781 C CA . ALA A 1 95 ? 15.393 4.045 -7.329 1.00 82.81 95 ALA A CA 1
ATOM 782 C C . ALA A 1 95 ? 14.113 3.460 -6.690 1.00 82.81 95 ALA A C 1
ATOM 784 O O . ALA A 1 95 ? 14.187 2.835 -5.641 1.00 82.81 95 ALA A O 1
ATOM 785 N N . GLY A 1 96 ? 12.936 3.701 -7.281 1.00 84.69 96 GLY A N 1
ATOM 786 C CA . GLY A 1 96 ? 11.661 3.174 -6.782 1.00 84.69 96 GLY A CA 1
ATOM 787 C C . GLY A 1 96 ? 10.857 4.123 -5.887 1.00 84.69 96 GLY A C 1
ATOM 788 O O . GLY A 1 96 ? 9.811 3.724 -5.404 1.00 84.69 96 GLY A O 1
ATOM 789 N N . LYS A 1 97 ? 11.267 5.388 -5.710 1.00 90.62 97 LYS A N 1
ATOM 790 C CA . LYS A 1 97 ? 10.556 6.378 -4.865 1.00 90.62 97 LYS A CA 1
ATOM 791 C C . LYS A 1 97 ? 9.068 6.523 -5.211 1.00 90.62 97 LYS A C 1
ATOM 793 O O . LYS A 1 97 ? 8.213 6.351 -4.349 1.00 90.62 97 LYS A O 1
ATOM 798 N N . SER A 1 98 ? 8.765 6.817 -6.477 1.00 88.50 98 SER A N 1
ATOM 799 C CA . SER A 1 98 ? 7.382 6.955 -6.944 1.00 88.50 98 SER A CA 1
ATOM 800 C C . SER A 1 98 ? 6.633 5.631 -6.824 1.00 88.50 98 SER A C 1
ATOM 802 O O . SER A 1 98 ? 5.488 5.626 -6.401 1.00 88.50 98 SER A O 1
ATOM 804 N N . THR A 1 99 ? 7.305 4.505 -7.088 1.00 89.81 99 THR A N 1
ATOM 805 C CA . THR A 1 99 ? 6.742 3.164 -6.892 1.00 89.81 99 THR A CA 1
ATOM 806 C C . THR A 1 99 ? 6.337 2.926 -5.439 1.00 89.81 99 THR A C 1
ATOM 808 O O . THR A 1 99 ? 5.243 2.426 -5.198 1.00 89.81 99 THR A O 1
ATOM 811 N N . THR A 1 100 ? 7.173 3.310 -4.470 1.00 90.12 100 THR A N 1
ATOM 812 C CA . THR A 1 100 ? 6.848 3.211 -3.041 1.00 90.12 100 THR A CA 1
ATOM 813 C C . THR A 1 100 ? 5.602 4.023 -2.712 1.00 90.12 100 THR A C 1
ATOM 815 O O . THR A 1 100 ? 4.696 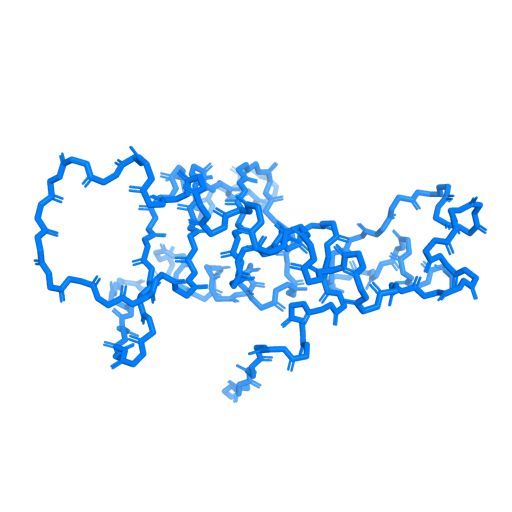3.500 -2.071 1.00 90.12 100 THR A O 1
ATOM 818 N N . TRP A 1 101 ? 5.504 5.263 -3.201 1.00 89.19 101 TRP A N 1
ATOM 819 C CA . TRP A 1 101 ? 4.322 6.102 -2.982 1.00 89.19 101 TRP A CA 1
ATOM 820 C C . TRP A 1 101 ? 3.064 5.565 -3.668 1.00 89.19 101 TRP A C 1
ATOM 822 O O . TRP A 1 101 ? 1.999 5.554 -3.058 1.00 89.19 101 TRP A O 1
ATOM 832 N N . SER A 1 102 ? 3.161 5.050 -4.894 1.00 88.75 102 SER A N 1
ATOM 833 C CA . SER A 1 102 ? 2.041 4.383 -5.571 1.00 88.75 102 SER A CA 1
ATOM 834 C C . SER A 1 102 ? 1.543 3.161 -4.803 1.00 88.75 102 SER A C 1
ATOM 836 O O . SER A 1 102 ? 0.346 2.880 -4.790 1.00 88.75 102 SER A O 1
ATOM 838 N N . ILE A 1 103 ? 2.450 2.441 -4.145 1.00 90.25 103 ILE A N 1
ATOM 839 C CA . ILE A 1 103 ? 2.077 1.308 -3.305 1.00 90.25 103 ILE A CA 1
ATOM 840 C C . ILE A 1 103 ? 1.435 1.794 -2.004 1.00 90.25 103 ILE A C 1
ATOM 842 O O . ILE A 1 103 ? 0.349 1.334 -1.673 1.00 90.25 103 ILE A O 1
ATOM 846 N N . LEU A 1 104 ? 2.040 2.762 -1.308 1.00 88.19 104 LEU A N 1
ATOM 847 C CA . LEU A 1 104 ? 1.492 3.340 -0.072 1.00 88.19 104 LEU A CA 1
ATOM 848 C C . LEU A 1 104 ? 0.092 3.936 -0.258 1.00 88.19 104 LEU A C 1
ATOM 850 O O . LEU A 1 104 ? -0.750 3.837 0.626 1.00 88.19 104 LEU A O 1
ATOM 854 N N . THR A 1 105 ? -0.170 4.529 -1.419 1.00 86.31 105 THR A N 1
ATOM 855 C CA . THR A 1 105 ? -1.473 5.119 -1.762 1.00 86.31 105 THR A CA 1
ATOM 856 C C . THR A 1 105 ? -2.504 4.092 -2.228 1.00 86.31 105 THR A C 1
ATOM 858 O O . THR A 1 105 ? -3.672 4.422 -2.438 1.00 86.31 105 THR A O 1
ATOM 861 N N . GLY A 1 106 ? -2.097 2.830 -2.391 1.00 85.94 106 GLY A N 1
ATOM 862 C CA . GLY A 1 106 ? -2.945 1.763 -2.908 1.00 85.94 106 GLY A CA 1
ATOM 863 C C . GLY A 1 106 ? -3.388 1.993 -4.354 1.00 85.94 106 GLY A C 1
ATOM 864 O O . GLY A 1 106 ? -4.479 1.562 -4.742 1.00 85.94 106 GLY A O 1
ATOM 865 N N . LEU A 1 107 ? -2.560 2.696 -5.135 1.00 85.62 107 LEU A N 1
ATOM 866 C CA . LEU A 1 107 ? -2.669 2.776 -6.592 1.00 85.62 107 LEU A CA 1
ATOM 867 C C . LEU A 1 107 ? -2.092 1.526 -7.250 1.00 85.62 107 LEU A C 1
ATOM 869 O O . LEU A 1 107 ? -2.569 1.114 -8.296 1.00 85.62 107 LEU A O 1
ATOM 873 N N . ILE A 1 108 ? -1.069 0.915 -6.653 1.00 87.69 108 ILE A N 1
ATOM 874 C CA . ILE A 1 108 ? -0.436 -0.293 -7.182 1.00 87.69 108 ILE A CA 1
ATOM 875 C C . ILE A 1 108 ? -0.291 -1.305 -6.042 1.00 87.69 108 ILE A C 1
ATOM 877 O O . ILE A 1 108 ? 0.264 -0.956 -5.003 1.00 87.69 108 ILE A O 1
ATOM 881 N N . PRO A 1 109 ? -0.720 -2.567 -6.205 1.00 87.88 109 PRO A N 1
ATOM 882 C CA . PRO A 1 109 ? -0.509 -3.571 -5.172 1.00 87.88 109 PRO A CA 1
ATOM 883 C C . PRO A 1 109 ? 0.978 -3.972 -5.088 1.00 87.88 109 PRO A C 1
ATOM 885 O O . PRO A 1 109 ? 1.651 -4.062 -6.131 1.00 87.88 109 PRO A O 1
ATOM 888 N N . PRO A 1 110 ? 1.514 -4.241 -3.883 1.00 91.19 110 PRO A N 1
ATOM 889 C CA . PRO A 1 110 ? 2.824 -4.871 -3.730 1.00 91.19 110 PRO A CA 1
ATOM 890 C C . PRO A 1 110 ? 2.822 -6.281 -4.344 1.00 91.19 110 PRO A C 1
ATOM 892 O O . PRO A 1 110 ? 1.778 -6.920 -4.454 1.00 91.19 110 PRO A O 1
ATOM 895 N N . THR A 1 111 ? 3.990 -6.776 -4.763 1.00 90.38 111 THR A N 1
ATOM 896 C CA . THR A 1 111 ? 4.129 -8.178 -5.208 1.00 90.38 111 THR A CA 1
ATOM 897 C C . THR A 1 111 ? 4.237 -9.119 -4.009 1.00 90.38 111 THR A C 1
ATOM 899 O O . THR A 1 111 ? 3.736 -10.236 -4.052 1.00 90.38 111 THR A O 1
ATOM 902 N N . SER A 1 112 ? 4.891 -8.669 -2.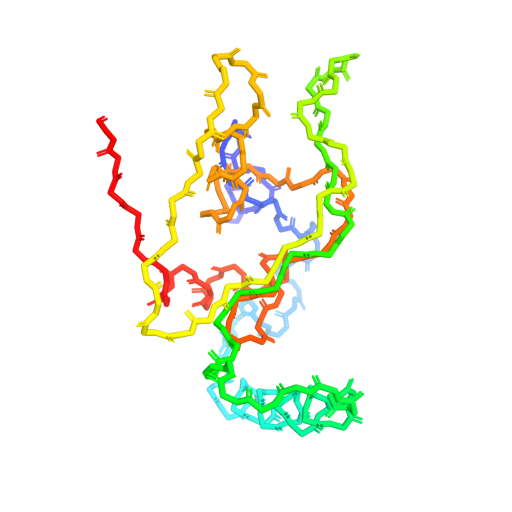940 1.00 90.56 112 SER A N 1
ATOM 903 C CA . SER A 1 112 ? 5.001 -9.384 -1.670 1.00 90.56 112 SER A CA 1
ATOM 904 C C . SER A 1 112 ? 5.226 -8.398 -0.525 1.00 90.56 112 SER A C 1
ATOM 906 O O . SER A 1 112 ? 5.629 -7.257 -0.768 1.00 90.56 112 SER A O 1
ATOM 908 N N . GLY A 1 113 ? 5.041 -8.871 0.707 1.00 90.62 113 GLY A N 1
ATOM 909 C CA . GLY A 1 113 ? 5.156 -8.069 1.926 1.00 90.62 113 GLY A CA 1
ATOM 910 C C . GLY A 1 113 ? 3.832 -7.425 2.325 1.00 90.62 113 GLY A C 1
ATOM 911 O O . GLY A 1 113 ? 2.832 -7.546 1.614 1.00 90.62 113 GLY A O 1
ATOM 912 N N . THR A 1 114 ? 3.846 -6.737 3.464 1.00 89.12 114 THR A N 1
ATOM 913 C CA . THR A 1 114 ? 2.640 -6.173 4.078 1.00 89.12 114 THR A CA 1
ATOM 914 C C . THR A 1 114 ? 2.862 -4.712 4.438 1.00 89.12 114 THR A C 1
ATOM 916 O O . THR A 1 114 ? 3.976 -4.293 4.760 1.00 89.12 114 THR A O 1
ATOM 919 N N . ILE A 1 115 ? 1.797 -3.918 4.344 1.00 91.06 115 ILE A N 1
ATOM 920 C CA . ILE A 1 115 ? 1.816 -2.501 4.696 1.00 91.06 115 ILE A CA 1
ATOM 921 C C . ILE A 1 115 ? 0.648 -2.224 5.618 1.00 91.06 115 ILE A C 1
ATOM 923 O O . ILE A 1 115 ? -0.502 -2.476 5.260 1.00 91.06 115 ILE A O 1
ATOM 927 N N . TYR A 1 116 ? 0.962 -1.643 6.766 1.00 89.12 116 TYR A N 1
ATOM 928 C CA . TYR A 1 116 ? -0.007 -1.203 7.749 1.00 89.12 116 TYR A CA 1
ATOM 929 C C . TYR A 1 116 ? -0.057 0.320 7.779 1.00 89.12 116 TYR A C 1
ATOM 931 O O . TYR A 1 116 ? 0.973 0.968 7.938 1.00 89.12 116 TYR A O 1
ATOM 939 N N . ILE A 1 117 ? -1.248 0.896 7.652 1.00 89.25 117 ILE A N 1
ATOM 940 C CA . ILE A 1 117 ? -1.498 2.333 7.816 1.00 89.25 117 ILE A CA 1
ATOM 941 C C . ILE A 1 117 ? -2.495 2.480 8.958 1.00 89.25 117 ILE A C 1
ATOM 943 O O . ILE A 1 117 ? -3.595 1.939 8.882 1.00 89.25 117 ILE A O 1
ATOM 947 N N . ASP A 1 118 ? -2.105 3.161 10.035 1.00 85.56 118 ASP A N 1
ATOM 948 C CA . ASP A 1 118 ? -2.860 3.258 11.290 1.00 85.56 118 ASP A CA 1
ATOM 949 C C . ASP A 1 118 ? -3.322 1.889 11.838 1.00 85.56 118 ASP A C 1
ATOM 951 O O . ASP A 1 118 ? -4.414 1.753 12.394 1.00 85.56 118 ASP A O 1
ATOM 955 N N . GLY A 1 119 ? -2.509 0.847 11.639 1.00 81.94 119 GLY A N 1
ATOM 956 C CA . GLY A 1 119 ? -2.830 -0.524 12.047 1.00 81.94 119 GLY A CA 1
ATOM 957 C C . GLY A 1 119 ? -3.787 -1.279 11.114 1.00 81.94 119 GLY A C 1
ATOM 958 O O . GLY A 1 119 ? -4.180 -2.394 11.445 1.00 81.94 119 GLY A O 1
ATOM 959 N N . TYR A 1 120 ? -4.151 -0.725 9.953 1.00 84.69 120 TYR A N 1
ATOM 960 C CA . TYR A 1 120 ? -4.931 -1.430 8.928 1.00 84.69 120 TYR A CA 1
ATOM 961 C C . TYR A 1 120 ? -4.045 -1.911 7.793 1.00 84.69 120 TYR A C 1
ATOM 963 O O . TYR A 1 120 ? -3.233 -1.146 7.274 1.00 84.69 120 TYR A O 1
ATOM 971 N N . ASP A 1 121 ? -4.248 -3.156 7.373 1.00 86.56 121 ASP A N 1
ATOM 972 C CA . ASP A 1 121 ? -3.575 -3.707 6.202 1.00 86.56 121 ASP A CA 1
ATOM 973 C C . ASP A 1 121 ? -4.144 -3.087 4.919 1.00 86.56 121 ASP A C 1
ATOM 975 O O . ASP A 1 121 ? -5.353 -3.108 4.676 1.00 86.56 121 ASP A O 1
ATOM 979 N N . ILE A 1 122 ? -3.262 -2.556 4.074 1.00 87.12 122 ILE A N 1
ATOM 980 C CA . ILE A 1 122 ? -3.632 -1.918 2.812 1.00 87.12 122 ILE A CA 1
ATOM 981 C C . ILE A 1 122 ? -4.344 -2.868 1.843 1.00 87.12 122 ILE A C 1
ATOM 983 O O . ILE A 1 122 ? -5.204 -2.423 1.085 1.00 87.12 122 ILE A O 1
ATOM 987 N N . LEU A 1 123 ? -4.005 -4.162 1.850 1.00 82.62 123 LEU A N 1
ATOM 988 C CA . LEU A 1 123 ? -4.575 -5.132 0.914 1.00 82.62 123 LEU A CA 1
ATOM 989 C C . LEU A 1 123 ? -6.012 -5.490 1.292 1.00 82.62 123 LEU A C 1
ATOM 991 O O . LEU A 1 123 ? -6.900 -5.549 0.437 1.00 82.62 123 LEU A O 1
ATOM 995 N N . THR A 1 124 ? -6.238 -5.687 2.588 1.00 80.50 124 THR A N 1
ATOM 996 C CA . THR A 1 124 ? -7.529 -6.114 3.127 1.00 80.50 124 THR A CA 1
ATOM 997 C C . THR A 1 124 ? -8.479 -4.934 3.338 1.00 80.50 124 THR A C 1
ATOM 999 O O . THR A 1 124 ? -9.653 -5.010 2.987 1.00 80.50 124 THR A O 1
ATOM 1002 N N . ASP A 1 125 ? -7.978 -3.816 3.865 1.00 83.50 125 ASP A N 1
ATOM 1003 C CA . ASP A 1 125 ? -8.783 -2.729 4.429 1.00 83.50 125 ASP A CA 1
ATOM 1004 C C . ASP A 1 125 ? -8.624 -1.404 3.652 1.00 83.50 125 ASP A C 1
ATOM 1006 O O . ASP A 1 125 ? -8.786 -0.307 4.197 1.00 83.50 125 ASP A O 1
ATOM 1010 N N . ILE A 1 126 ? -8.371 -1.488 2.338 1.00 82.81 126 ILE A N 1
ATOM 1011 C CA . ILE A 1 126 ? -8.062 -0.337 1.466 1.00 82.81 126 ILE A CA 1
ATOM 1012 C C . ILE A 1 126 ? -9.073 0.816 1.554 1.00 82.81 126 ILE A C 1
ATOM 1014 O O . ILE A 1 126 ? -8.709 1.987 1.458 1.00 82.81 126 ILE A O 1
ATOM 1018 N N . LYS A 1 127 ? -10.361 0.516 1.764 1.00 82.50 127 LYS A N 1
ATOM 1019 C CA . LYS A 1 127 ? -11.417 1.535 1.897 1.00 82.50 127 LYS A CA 1
ATOM 1020 C C . LYS A 1 127 ? -11.236 2.398 3.146 1.00 82.50 127 LYS A C 1
ATOM 1022 O O . LYS A 1 127 ? -11.560 3.581 3.115 1.00 82.50 127 LYS A O 1
ATOM 1027 N N . ILE A 1 128 ? -10.760 1.806 4.240 1.00 83.69 128 ILE A N 1
ATOM 1028 C CA . ILE A 1 128 ? -10.500 2.503 5.505 1.00 83.69 128 ILE A CA 1
ATOM 1029 C C . ILE A 1 128 ? -9.217 3.316 5.364 1.00 83.69 128 ILE A C 1
ATOM 1031 O O . ILE A 1 128 ? -9.201 4.501 5.688 1.00 83.69 128 ILE A O 1
ATOM 1035 N N . VAL A 1 129 ? -8.181 2.699 4.794 1.00 86.31 129 VAL A N 1
ATOM 1036 C CA . VAL A 1 129 ? -6.891 3.341 4.531 1.00 86.31 129 VAL A CA 1
ATOM 1037 C C . VAL A 1 129 ? -7.054 4.589 3.658 1.00 86.31 129 VAL A C 1
ATOM 1039 O O . VAL A 1 129 ? -6.578 5.656 4.029 1.00 86.31 129 VAL A O 1
ATOM 1042 N N . ARG A 1 130 ? -7.813 4.514 2.556 1.00 84.31 130 ARG A N 1
ATOM 1043 C CA . ARG A 1 130 ? -8.069 5.664 1.665 1.00 84.31 130 ARG A CA 1
ATOM 1044 C C . ARG A 1 130 ? -8.820 6.822 2.328 1.00 84.31 130 ARG A C 1
ATOM 1046 O O . ARG A 1 130 ? -8.713 7.944 1.858 1.00 84.31 130 ARG A O 1
AT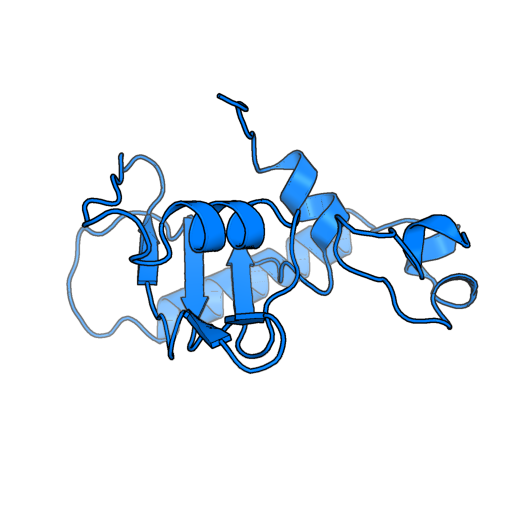OM 1053 N N . LYS A 1 131 ? -9.574 6.579 3.406 1.00 84.75 131 LYS A N 1
ATOM 1054 C CA . LYS A 1 131 ? -10.213 7.655 4.189 1.00 84.75 131 LYS A CA 1
ATOM 1055 C C . LYS A 1 131 ? -9.240 8.358 5.136 1.00 84.75 131 LYS A C 1
ATOM 1057 O O . LYS A 1 131 ? -9.533 9.458 5.587 1.00 84.75 131 LYS A O 1
ATOM 1062 N N . ARG A 1 132 ? -8.127 7.704 5.471 1.00 82.81 132 ARG A N 1
ATOM 1063 C CA . ARG A 1 132 ? -7.107 8.187 6.414 1.00 82.81 132 ARG A CA 1
ATOM 1064 C C . ARG A 1 132 ? -5.862 8.728 5.715 1.00 82.81 132 ARG A C 1
ATOM 1066 O O . ARG A 1 132 ? -5.079 9.435 6.336 1.00 82.81 132 ARG A O 1
ATOM 1073 N N . LEU A 1 133 ? -5.692 8.414 4.433 1.00 85.12 133 LEU A N 1
ATOM 1074 C CA . LEU A 1 133 ? -4.558 8.826 3.621 1.00 85.12 133 LEU A CA 1
ATOM 1075 C C . LEU A 1 133 ? -4.999 9.821 2.540 1.00 85.12 133 LEU A C 1
ATOM 1077 O O . LEU A 1 133 ? -5.839 9.502 1.702 1.00 85.12 133 LEU A O 1
ATOM 1081 N N . GLY A 1 134 ? -4.385 11.003 2.531 1.00 84.06 134 GLY A N 1
ATOM 1082 C CA . GLY A 1 134 ? -4.481 11.953 1.425 1.00 84.06 134 GLY A CA 1
ATOM 1083 C C . GLY A 1 134 ? -3.309 11.786 0.459 1.00 84.06 134 GLY A C 1
ATOM 1084 O O . GLY A 1 134 ? -2.166 11.650 0.891 1.00 84.06 134 GLY A O 1
ATOM 1085 N N . PHE A 1 135 ? -3.580 11.819 -0.845 1.00 82.56 135 PHE A N 1
ATOM 1086 C CA . PHE A 1 135 ? -2.554 11.848 -1.886 1.00 82.56 135 PHE A CA 1
ATOM 1087 C C . PHE A 1 135 ? -2.763 13.072 -2.772 1.00 82.56 135 PHE A C 1
ATOM 1089 O O . PHE A 1 135 ? -3.847 13.259 -3.321 1.00 82.56 135 PHE A O 1
ATOM 1096 N N . ALA A 1 136 ? -1.723 13.890 -2.908 1.00 75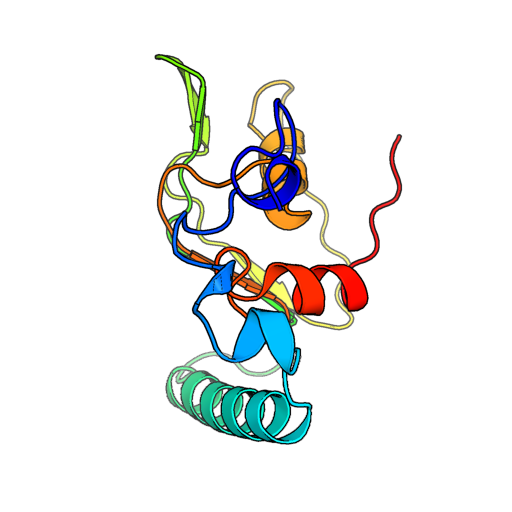.94 136 ALA A N 1
ATOM 1097 C CA . ALA A 1 136 ? -1.690 14.987 -3.862 1.00 75.94 136 ALA A CA 1
ATOM 1098 C C . ALA A 1 136 ? -0.895 14.525 -5.096 1.00 75.94 136 ALA A C 1
ATOM 1100 O O . ALA A 1 136 ? 0.307 14.273 -4.962 1.00 75.94 136 ALA A O 1
ATOM 1101 N N . PRO A 1 137 ? -1.535 14.357 -6.269 1.00 71.62 137 PRO A N 1
ATOM 1102 C CA . PRO A 1 137 ? -0.805 14.089 -7.501 1.00 71.62 137 PRO A CA 1
ATOM 1103 C C . PRO A 1 137 ? 0.077 15.293 -7.868 1.00 71.62 137 PRO A C 1
ATOM 11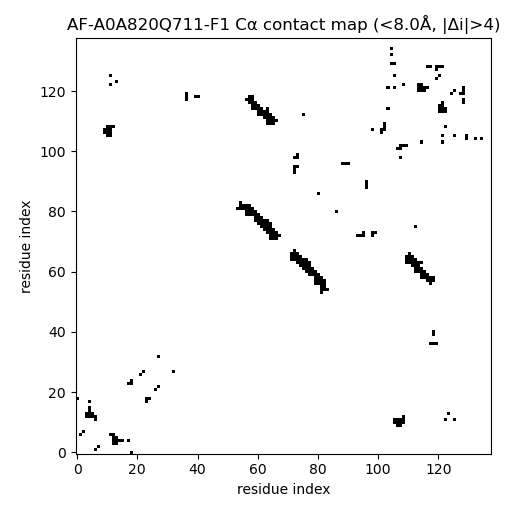05 O O . PRO A 1 137 ? -0.243 16.428 -7.509 1.00 71.62 137 PRO A O 1
ATOM 1108 N N . GLN A 1 138 ? 1.193 15.021 -8.550 1.00 56.84 138 GLN A N 1
ATOM 1109 C CA . GLN A 1 138 ? 2.053 16.051 -9.144 1.00 56.84 138 GLN A CA 1
ATOM 1110 C C . GLN A 1 138 ? 1.506 16.531 -10.483 1.00 56.84 138 GLN A C 1
ATOM 1112 O O . GLN A 1 138 ? 0.929 15.686 -11.205 1.00 56.84 138 GLN A O 1
#

InterPro domains:
  IPR003439 ABC transporter-like, ATP-binding domain [PF00005] (74-138)
  IPR026082 ABC transporter A [PTHR19229] (42-138)
  IPR027417 P-loop containing nucleoside triphosphate hydrolase [G3DSA:3.40.50.300] (41-138)
  IPR027417 P-loop containing nucleoside triphosphate hydrolase [SSF52540] (33-134)

Radius of gyration: 16.21 Å; Cα contacts (8 Å, |Δi|>4): 171; chains: 1; bounding box: 42×30×39 Å

Organism: NCBI:txid433720

Foldseek 3Di:
DCCQQPVDQWFQHDDPCVCVDPCNVVNDDPVVVVVLLVVLQVVVVVPPPDDPDQAAWFKWWAQFWADDVPDTQDGGDTDTDHPPDDDDDDDDPSNNPVVVVSCQLRGDPTPDTWMAGSRDTCNPPVVVSNVVDDDDDD

Sequence (138 aa):
YIENVFPGEYGIPQVWYYPFTKTYWFGYNAENIRQRTEQMKCVIDQNQNGENDIGELGISIENVSKYFGNKMALKNLSVKFYRNMITAFLGRNGAGKSTTWSILTGLIPPTSGTIYIDGYDILTDIKIVRKRLGFAPQ

Solvent-accessible surface area (backbone atoms only — not comparable to full-atom values): 8412 Å² total; per-residue (Å²): 108,67,58,47,45,53,39,74,94,47,38,59,56,43,64,88,67,42,86,78,37,68,54,58,80,68,40,82,55,68,65,63,53,49,53,52,36,56,54,47,51,59,56,59,64,72,71,61,89,71,80,87,88,72,55,62,73,35,34,43,37,42,50,29,23,31,61,58,87,94,44,78,47,40,74,60,43,63,52,77,40,39,48,99,57,92,81,84,91,82,76,64,90,84,66,27,65,68,58,52,51,35,35,77,71,44,40,35,65,67,72,39,62,51,42,29,46,68,73,37,44,51,83,82,39,41,76,60,44,58,76,76,50,87,82,83,84,131

Mean predicted aligned error: 9.87 Å

pLDDT: mean 77.33, std 13.53, range [41.62, 93.44]

Nearest PDB structures (foldseek):
  4yer-assembly1_B  TM=9.777E-01  e=1.721E-06  Thermotoga maritima MSB8
  4yer-assembly1_A  TM=9.778E-01  e=2.677E-06  Thermotoga maritima MSB8
  9g2k-assembly1_B  TM=8.567E-01  e=9.756E-05  Mycolicibacterium thermoresistibile ATCC 19527
  2ihy-assembly1_B  TM=8.699E-01  e=3.670E-04  Staphylococcus aureus
  2ihy-assembly1_A  TM=7.884E-01  e=2.360E-04  Staphylococcus aureus